Protein AF-A0A7C3N2B5-F1 (afdb_monomer)

Secondary structure (DSSP, 8-state):
-----HHHHHHHHHHHHTS--HHHHHHHHHHTT--HHHHHHHHHHHHHHHHHTT-TT--EEETTTTEEE-HHHHHHTTS-----

Structure (mmCIF, N/CA/C/O backbone):
data_AF-A0A7C3N2B5-F1
#
_entry.id   AF-A0A7C3N2B5-F1
#
loop_
_atom_site.group_PDB
_atom_site.id
_atom_site.type_symbol
_atom_site.label_atom_id
_atom_site.label_alt_id
_atom_site.label_comp_id
_atom_site.label_asym_id
_atom_site.label_entity_id
_atom_site.label_seq_id
_atom_site.pdbx_PDB_ins_code
_atom_site.Cartn_x
_atom_site.Cartn_y
_atom_site.Cartn_z
_atom_site.occupancy
_atom_site.B_iso_or_equiv
_atom_site.auth_seq_id
_atom_site.auth_comp_id
_atom_site.auth_asym_id
_atom_site.auth_atom_id
_atom_site.pdbx_PDB_model_num
ATOM 1 N N . MET A 1 1 ? -7.693 0.808 19.917 1.00 48.03 1 MET A N 1
ATOM 2 C CA . MET A 1 1 ? -7.041 0.592 18.610 1.00 48.03 1 MET A CA 1
ATOM 3 C C . MET A 1 1 ? -7.689 -0.634 18.008 1.00 48.03 1 MET A C 1
ATOM 5 O O . MET A 1 1 ? -7.875 -1.595 18.748 1.00 48.03 1 MET A O 1
ATOM 9 N N . ALA A 1 2 ? -8.134 -0.575 16.755 1.00 61.06 2 ALA A N 1
ATOM 10 C CA . ALA A 1 2 ? -8.653 -1.768 16.096 1.00 61.06 2 ALA A CA 1
ATOM 11 C C . ALA A 1 2 ? -7.450 -2.651 15.752 1.00 61.06 2 ALA A C 1
ATOM 13 O O . ALA A 1 2 ? -6.626 -2.289 14.917 1.00 61.06 2 ALA A O 1
ATOM 14 N N . GLU A 1 3 ? -7.291 -3.766 16.455 1.00 77.69 3 GLU A N 1
ATOM 15 C CA . GLU A 1 3 ? -6.183 -4.679 16.200 1.00 77.69 3 GLU A CA 1
ATOM 16 C C . GLU A 1 3 ? -6.533 -5.534 14.980 1.00 77.69 3 GLU A C 1
ATOM 18 O O . GLU A 1 3 ? -7.462 -6.345 15.016 1.00 77.69 3 GLU A O 1
ATOM 23 N N . LEU A 1 4 ? -5.834 -5.305 13.865 1.00 88.50 4 LEU A N 1
ATOM 24 C CA . LEU A 1 4 ? -5.967 -6.169 12.698 1.00 88.50 4 LEU A CA 1
ATOM 25 C C . LEU A 1 4 ? -5.426 -7.553 13.035 1.00 88.50 4 LEU A C 1
ATOM 27 O O . LEU A 1 4 ? -4.297 -7.689 13.502 1.00 88.50 4 LEU A O 1
ATOM 31 N N . ASN A 1 5 ? -6.187 -8.593 12.703 1.00 92.62 5 ASN A N 1
ATOM 32 C CA . ASN A 1 5 ? -5.606 -9.928 12.655 1.00 92.62 5 ASN A CA 1
ATOM 33 C C . ASN A 1 5 ? -4.678 -10.068 11.433 1.00 92.62 5 ASN A C 1
ATOM 35 O O . ASN A 1 5 ? -4.769 -9.311 10.460 1.00 92.62 5 ASN A O 1
ATOM 39 N N . ALA A 1 6 ? -3.785 -11.061 11.471 1.00 93.31 6 ALA A N 1
ATOM 40 C CA . ALA A 1 6 ? -2.801 -11.269 10.409 1.00 93.31 6 ALA A CA 1
ATOM 41 C C . ALA A 1 6 ? -3.431 -11.402 9.000 1.00 93.31 6 ALA A C 1
ATOM 43 O O . ALA A 1 6 ? -2.949 -10.731 8.085 1.00 93.31 6 ALA A O 1
ATOM 44 N N . PRO A 1 7 ? -4.535 -12.156 8.793 1.00 96.44 7 PRO A N 1
ATOM 45 C CA . PRO A 1 7 ? -5.212 -12.201 7.494 1.00 96.44 7 PRO A CA 1
ATOM 46 C C . PRO A 1 7 ? -5.726 -10.847 6.983 1.00 96.44 7 PRO A C 1
ATOM 48 O O . PRO A 1 7 ? -5.644 -10.568 5.784 1.00 96.44 7 PRO A O 1
ATOM 51 N N . GLN A 1 8 ? -6.265 -9.997 7.860 1.00 96.50 8 GLN A N 1
ATOM 52 C CA . GLN A 1 8 ? -6.755 -8.671 7.478 1.00 96.50 8 GLN A CA 1
ATOM 53 C C . GLN A 1 8 ? -5.607 -7.758 7.045 1.00 96.50 8 GLN A C 1
ATOM 55 O O . GLN A 1 8 ? -5.686 -7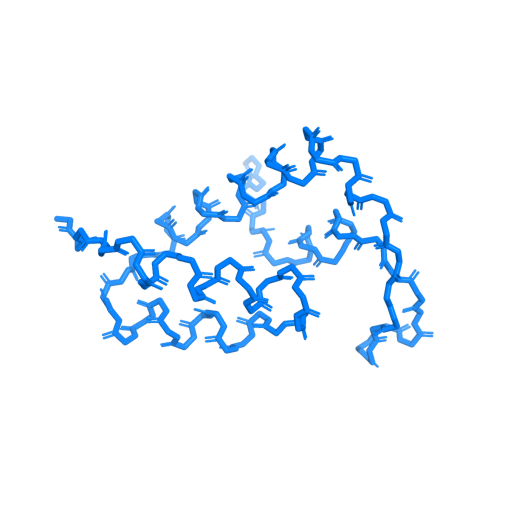.137 5.981 1.00 96.50 8 GLN A O 1
ATOM 60 N N . LEU A 1 9 ? -4.524 -7.720 7.829 1.00 96.19 9 LEU A N 1
ATOM 61 C CA . LEU A 1 9 ? -3.332 -6.946 7.487 1.00 96.19 9 LEU A CA 1
ATOM 62 C C . LEU A 1 9 ? -2.752 -7.401 6.144 1.00 96.19 9 LEU A C 1
ATOM 64 O O . LEU A 1 9 ? -2.534 -6.575 5.258 1.00 96.19 9 LEU A O 1
ATOM 68 N N . GLU A 1 10 ? -2.588 -8.710 5.956 1.00 96.38 10 GLU A N 1
ATOM 69 C CA . GLU A 1 10 ? -2.083 -9.279 4.705 1.00 96.38 10 GLU A CA 1
ATOM 70 C C . GLU A 1 10 ? -2.989 -8.940 3.514 1.00 96.38 10 GLU A C 1
ATOM 72 O O . GLU A 1 10 ? -2.518 -8.607 2.427 1.00 96.38 10 GLU A O 1
ATOM 77 N N . THR A 1 11 ? -4.309 -8.940 3.715 1.00 97.50 11 THR A N 1
ATOM 78 C CA . THR A 1 11 ? -5.257 -8.555 2.663 1.00 97.50 11 THR A CA 1
ATOM 79 C C . THR A 1 11 ? -5.063 -7.098 2.242 1.00 97.50 11 THR A C 1
ATOM 81 O O . THR A 1 11 ? -4.994 -6.825 1.042 1.00 97.50 11 THR A O 1
ATOM 84 N N . ILE A 1 12 ? -4.922 -6.160 3.188 1.00 97.38 12 ILE A N 1
ATOM 85 C CA . ILE A 1 12 ? -4.622 -4.755 2.856 1.00 97.38 12 ILE A CA 1
ATOM 86 C C . ILE A 1 12 ? -3.301 -4.658 2.087 1.00 97.38 12 ILE A C 1
ATOM 88 O O . ILE A 1 12 ? -3.257 -4.010 1.039 1.00 97.38 12 ILE A O 1
ATOM 92 N N . LYS A 1 13 ? -2.245 -5.338 2.551 1.00 96.56 13 LYS A N 1
ATOM 93 C CA . LYS A 1 13 ? -0.934 -5.329 1.884 1.00 96.56 13 LYS A CA 1
ATOM 94 C C . LYS A 1 13 ? -1.023 -5.835 0.442 1.00 96.56 13 LYS A C 1
ATOM 96 O O . LYS A 1 13 ? -0.496 -5.184 -0.457 1.00 96.56 13 LYS A O 1
ATOM 101 N N . ARG A 1 14 ? -1.767 -6.915 0.178 1.00 96.31 14 ARG A N 1
ATOM 102 C CA . ARG A 1 14 ? -1.978 -7.433 -1.189 1.00 96.31 14 ARG A CA 1
ATOM 103 C C . ARG A 1 14 ? -2.703 -6.442 -2.099 1.00 96.31 14 ARG A C 1
ATOM 105 O O . ARG A 1 14 ? -2.326 -6.305 -3.261 1.00 96.31 14 ARG A O 1
ATOM 112 N N . PHE A 1 15 ? -3.700 -5.719 -1.584 1.00 97.25 15 PHE A N 1
ATOM 113 C CA . PHE A 1 15 ? -4.365 -4.654 -2.345 1.00 97.25 15 PHE A CA 1
ATOM 114 C C . PHE A 1 15 ? -3.402 -3.537 -2.750 1.00 97.25 15 PHE A C 1
ATOM 116 O O . PHE A 1 15 ? -3.511 -3.013 -3.857 1.00 97.25 15 PHE A O 1
ATOM 123 N N . LEU A 1 16 ? -2.446 -3.205 -1.887 1.00 95.88 16 LEU A N 1
ATOM 124 C CA . LEU A 1 16 ? -1.462 -2.158 -2.145 1.00 95.88 16 LEU A CA 1
ATOM 125 C C . LEU A 1 16 ? -0.350 -2.619 -3.095 1.00 95.88 16 LEU A C 1
ATOM 127 O O . LEU A 1 16 ? -0.006 -1.891 -4.021 1.00 95.88 16 LEU A O 1
ATOM 131 N N . VAL A 1 17 ? 0.205 -3.812 -2.881 1.00 95.19 17 VAL A N 1
ATOM 132 C CA . VAL A 1 17 ? 1.409 -4.283 -3.587 1.00 95.19 17 VAL A CA 1
ATOM 133 C C . VAL A 1 17 ? 1.076 -4.961 -4.912 1.00 95.19 17 VAL A C 1
ATOM 135 O O . VAL A 1 17 ? 1.654 -4.612 -5.941 1.00 95.19 17 VAL A O 1
ATOM 138 N N . GLU A 1 18 ? 0.148 -5.918 -4.896 1.00 93.12 18 GLU A N 1
ATOM 139 C CA . GLU A 1 18 ? -0.127 -6.772 -6.057 1.00 93.12 18 GLU A CA 1
ATOM 140 C C . GLU A 1 18 ? -1.150 -6.139 -6.996 1.00 93.12 18 GLU A C 1
ATOM 142 O O . GLU A 1 18 ? -0.963 -6.141 -8.213 1.00 93.12 18 GLU A O 1
ATOM 147 N N . TYR A 1 19 ? -2.223 -5.580 -6.427 1.00 94.12 19 TYR A N 1
ATOM 148 C CA . TYR A 1 19 ? -3.372 -5.101 -7.200 1.00 94.12 19 TYR A CA 1
ATOM 149 C C . TYR A 1 19 ? -3.353 -3.604 -7.506 1.00 94.12 19 TYR A C 1
ATOM 151 O O . TYR A 1 19 ? -4.209 -3.153 -8.263 1.00 94.12 19 TYR A O 1
ATOM 159 N N . ARG A 1 20 ? -2.434 -2.830 -6.911 1.00 94.38 20 ARG A N 1
ATOM 160 C CA . ARG A 1 20 ? -2.394 -1.355 -7.022 1.00 94.38 20 ARG A CA 1
ATOM 161 C C . ARG A 1 20 ? -3.768 -0.722 -6.829 1.00 94.38 20 ARG A C 1
ATOM 163 O O . ARG A 1 20 ? -4.208 0.135 -7.588 1.00 94.38 20 ARG A O 1
ATOM 170 N N . ASN A 1 21 ? -4.461 -1.177 -5.792 1.00 95.38 21 ASN A N 1
ATOM 171 C CA . ASN A 1 21 ? -5.836 -0.809 -5.512 1.00 95.38 21 ASN A CA 1
ATOM 172 C C . ASN A 1 21 ? -5.933 -0.101 -4.158 1.00 95.38 21 ASN A C 1
ATOM 174 O O . ASN A 1 21 ? -6.393 -0.664 -3.159 1.00 95.38 21 ASN A O 1
ATOM 178 N N . PHE A 1 22 ? -5.498 1.161 -4.134 1.00 95.19 22 PHE A N 1
ATOM 179 C CA . PHE A 1 22 ? -5.604 2.010 -2.951 1.00 95.19 22 PHE A CA 1
ATOM 180 C C . PHE A 1 22 ? -7.061 2.244 -2.514 1.00 95.19 22 PHE A C 1
ATOM 182 O O . PHE A 1 22 ? -7.329 2.127 -1.315 1.00 95.19 22 PHE A O 1
ATOM 189 N N . PRO A 1 23 ? -8.036 2.491 -3.420 1.00 94.94 23 PRO A N 1
ATOM 190 C CA . PRO A 1 23 ? -9.441 2.608 -3.027 1.00 94.94 23 PRO A CA 1
ATOM 191 C C . PRO A 1 23 ? -9.959 1.372 -2.280 1.00 94.94 23 PRO A C 1
ATOM 193 O O . PRO A 1 23 ? -10.628 1.506 -1.254 1.00 94.94 23 PRO A O 1
ATOM 196 N N . GLY A 1 24 ? -9.599 0.170 -2.741 1.00 96.56 24 GLY A N 1
ATOM 197 C CA . GLY A 1 24 ? -9.949 -1.089 -2.089 1.00 96.56 24 GLY A CA 1
ATOM 198 C C . GLY A 1 24 ? -9.273 -1.261 -0.728 1.00 96.56 24 GLY A C 1
ATOM 199 O O . GLY A 1 24 ? -9.950 -1.579 0.249 1.00 96.56 24 GLY A O 1
ATOM 200 N N . ALA A 1 25 ? -7.972 -0.967 -0.624 1.00 96.94 25 ALA A N 1
ATOM 201 C CA . ALA A 1 25 ? -7.257 -0.977 0.655 1.00 96.94 25 ALA A CA 1
ATOM 202 C C . ALA A 1 25 ? -7.890 -0.010 1.673 1.00 96.94 25 ALA A C 1
ATOM 204 O O . ALA A 1 25 ? -8.133 -0.380 2.821 1.00 96.94 25 ALA A O 1
ATOM 205 N N . LYS A 1 26 ? -8.242 1.207 1.239 1.00 95.94 26 LYS A N 1
ATOM 206 C CA . LYS A 1 26 ? -8.908 2.217 2.071 1.00 95.94 26 LYS A CA 1
ATOM 207 C C . LYS A 1 26 ? -10.314 1.787 2.496 1.00 95.94 26 LYS A C 1
ATOM 209 O O . LYS A 1 26 ? -10.709 2.027 3.637 1.00 95.94 26 LYS A O 1
ATOM 214 N N . ALA A 1 27 ? -11.069 1.141 1.608 1.00 97.19 27 ALA A N 1
ATOM 215 C CA . ALA A 1 27 ? -12.386 0.602 1.933 1.00 97.19 27 ALA A CA 1
ATOM 216 C C . ALA A 1 27 ? -12.303 -0.510 2.992 1.00 97.19 27 ALA A C 1
ATOM 218 O O . ALA A 1 27 ? -13.108 -0.522 3.924 1.00 97.19 27 ALA A O 1
ATOM 219 N N . LEU A 1 28 ? -11.309 -1.401 2.893 1.00 96.81 28 LEU A N 1
ATOM 220 C CA . LEU A 1 28 ? -11.046 -2.435 3.899 1.00 96.81 28 LEU A CA 1
ATOM 221 C C . LEU A 1 28 ? -10.618 -1.833 5.240 1.00 96.81 28 LEU A C 1
ATOM 223 O O . LEU A 1 28 ? -11.183 -2.194 6.269 1.00 96.81 28 LEU A O 1
ATOM 227 N N . ALA A 1 29 ? -9.700 -0.864 5.224 1.00 95.38 29 ALA A N 1
ATOM 228 C CA . ALA A 1 29 ? -9.280 -0.141 6.421 1.00 95.38 29 ALA A CA 1
ATOM 229 C C . ALA A 1 29 ? -10.485 0.493 7.139 1.00 95.38 29 ALA A C 1
ATOM 231 O O . ALA A 1 29 ? -10.682 0.271 8.330 1.00 95.38 29 ALA A O 1
ATOM 232 N N . LYS A 1 30 ? -11.367 1.179 6.397 1.00 95.19 30 LYS A N 1
ATOM 233 C CA . LYS A 1 30 ? -12.608 1.743 6.952 1.00 95.19 30 LYS A CA 1
ATOM 234 C C . LYS A 1 30 ? -13.543 0.662 7.504 1.00 95.19 30 LYS A C 1
ATOM 236 O O . LYS A 1 30 ? -14.116 0.848 8.572 1.00 95.19 30 LYS A O 1
ATOM 241 N N . LYS A 1 31 ? -13.706 -0.459 6.791 1.00 96.50 31 LYS A N 1
ATOM 242 C CA . LYS A 1 31 ? -14.543 -1.594 7.225 1.00 96.50 31 LYS A CA 1
ATOM 243 C C . LYS A 1 31 ? -14.051 -2.207 8.539 1.00 96.50 31 LYS A C 1
ATOM 245 O O . LYS A 1 31 ? -14.865 -2.710 9.306 1.00 96.50 31 LYS A O 1
ATOM 250 N N . TRP A 1 32 ? -12.747 -2.172 8.786 1.00 95.62 32 TRP A N 1
ATOM 251 C CA . TRP A 1 32 ? -12.124 -2.681 10.008 1.00 95.62 32 TRP A CA 1
ATOM 252 C C . TRP A 1 32 ? -11.793 -1.583 11.020 1.00 95.62 32 TRP A C 1
ATOM 254 O O . TRP A 1 32 ? -11.053 -1.829 11.965 1.00 95.62 32 TRP A O 1
ATOM 264 N N . SER A 1 33 ? -12.387 -0.397 10.857 1.00 94.88 33 SER A N 1
ATOM 265 C CA . SER A 1 33 ? -12.291 0.721 11.800 1.00 94.88 33 SER A CA 1
ATOM 266 C C . SER A 1 33 ? -10.871 1.247 12.023 1.00 94.88 33 SER A C 1
ATOM 268 O O . SER A 1 33 ? -10.568 1.738 13.109 1.00 94.88 33 SER A O 1
ATOM 270 N N . LEU A 1 34 ? -10.016 1.177 10.999 1.00 94.50 34 LEU A N 1
ATOM 271 C CA . LEU A 1 34 ? -8.697 1.801 11.039 1.00 94.50 34 LEU A CA 1
ATOM 272 C C . LEU A 1 34 ? -8.810 3.313 10.862 1.00 94.50 34 LEU A C 1
ATOM 274 O O . LEU A 1 34 ? -9.554 3.803 10.003 1.00 94.50 34 LEU A O 1
ATOM 278 N N . SER A 1 35 ? -8.011 4.046 11.630 1.00 92.50 35 SER A N 1
ATOM 279 C CA . SER A 1 35 ? -7.782 5.469 11.413 1.00 92.50 35 SER A CA 1
ATOM 280 C C . SER A 1 35 ? -6.911 5.713 10.172 1.00 92.50 35 SER A C 1
ATOM 282 O O . SER A 1 35 ? -6.269 4.806 9.632 1.00 92.50 35 SER A O 1
ATOM 284 N N . GLN A 1 36 ? -6.867 6.965 9.707 1.00 90.44 36 GLN A N 1
ATOM 285 C CA . GLN A 1 36 ? -5.969 7.339 8.613 1.00 90.44 36 GLN A CA 1
ATOM 286 C C . GLN A 1 36 ? -4.499 7.167 9.023 1.00 90.44 36 GLN A C 1
ATOM 288 O O . GLN A 1 36 ? -3.696 6.711 8.219 1.00 90.44 36 GLN A O 1
ATOM 293 N N . GLU A 1 37 ? -4.153 7.460 10.277 1.00 91.88 37 GLU A N 1
ATOM 294 C CA . GLU A 1 37 ? -2.801 7.280 10.812 1.00 91.88 37 GLU A CA 1
ATOM 295 C C . GLU A 1 37 ? -2.387 5.802 10.844 1.00 91.88 37 GLU A C 1
ATOM 297 O O . GLU A 1 37 ? -1.229 5.486 10.575 1.00 91.88 37 GLU A O 1
ATOM 302 N N . GLU A 1 38 ? -3.312 4.891 11.160 1.00 93.38 38 GLU A N 1
ATOM 303 C CA . GLU A 1 38 ? -3.069 3.443 11.100 1.00 93.38 38 GLU A CA 1
ATOM 304 C C . GLU A 1 38 ? -2.849 2.983 9.654 1.00 93.38 38 GLU A C 1
ATOM 306 O O . GLU A 1 38 ? -1.896 2.250 9.382 1.00 93.38 38 GLU A O 1
ATOM 311 N N . LEU A 1 39 ? -3.654 3.475 8.706 1.00 94.00 39 LEU A N 1
ATOM 312 C CA . LEU A 1 39 ? -3.442 3.202 7.285 1.00 94.00 39 LEU A CA 1
ATOM 313 C C . LEU A 1 39 ? -2.085 3.740 6.802 1.00 94.00 39 LEU A C 1
ATOM 315 O O . LEU A 1 39 ? -1.349 3.009 6.146 1.00 94.00 39 LEU A O 1
ATOM 319 N N . ASP A 1 40 ? -1.706 4.963 7.175 1.00 93.69 40 ASP A N 1
ATOM 320 C CA . ASP A 1 40 ? -0.419 5.565 6.803 1.00 93.69 40 ASP A CA 1
ATOM 321 C C . ASP A 1 40 ? 0.773 4.768 7.361 1.00 93.69 40 ASP A C 1
ATOM 323 O O . ASP A 1 40 ? 1.803 4.635 6.693 1.00 93.69 40 ASP A O 1
ATOM 327 N N . ARG A 1 41 ? 0.649 4.195 8.570 1.00 93.94 41 ARG A N 1
ATOM 328 C CA . ARG A 1 41 ? 1.655 3.267 9.120 1.00 93.94 41 ARG A CA 1
ATOM 329 C C . ARG A 1 41 ? 1.772 2.005 8.269 1.00 93.94 41 ARG A C 1
ATOM 331 O O . ARG A 1 41 ? 2.894 1.613 7.959 1.00 93.94 41 ARG A O 1
ATOM 338 N N . ILE A 1 42 ? 0.650 1.425 7.838 1.00 95.31 42 ILE A N 1
ATOM 339 C CA . ILE A 1 42 ? 0.651 0.259 6.943 1.00 95.31 42 ILE A CA 1
ATOM 340 C C . ILE A 1 42 ? 1.310 0.604 5.600 1.00 95.31 42 ILE A C 1
ATOM 342 O O . ILE A 1 42 ? 2.110 -0.184 5.103 1.00 95.31 42 ILE A O 1
ATOM 346 N N . LEU A 1 43 ? 1.048 1.784 5.024 1.00 95.38 43 LEU A N 1
ATOM 347 C CA . LEU A 1 43 ? 1.701 2.214 3.778 1.00 95.38 43 LEU A CA 1
ATOM 348 C C . LEU A 1 43 ? 3.230 2.279 3.928 1.00 95.38 43 LEU A C 1
ATOM 350 O O . LEU A 1 43 ? 3.963 1.800 3.062 1.00 95.38 43 LEU A O 1
ATOM 354 N N . LYS A 1 44 ? 3.718 2.833 5.045 1.00 94.75 44 LYS A N 1
ATOM 355 C CA . LYS A 1 44 ? 5.156 2.896 5.356 1.00 94.75 44 LYS A CA 1
ATOM 356 C C . LYS A 1 44 ? 5.763 1.510 5.569 1.00 94.75 44 LYS A C 1
ATOM 358 O O . LYS A 1 44 ? 6.869 1.249 5.103 1.00 94.75 44 LYS A O 1
ATOM 363 N N . GLU A 1 45 ? 5.045 0.621 6.248 1.00 95.25 45 GLU A N 1
ATOM 364 C CA . GLU A 1 45 ? 5.457 -0.770 6.442 1.00 95.25 45 GLU A CA 1
ATOM 365 C C . GLU A 1 45 ? 5.567 -1.518 5.110 1.00 95.25 45 GLU A C 1
ATOM 367 O O . GLU A 1 45 ? 6.575 -2.174 4.866 1.00 95.25 45 GLU A O 1
ATOM 372 N N . VAL A 1 46 ? 4.594 -1.340 4.212 1.00 95.75 46 VAL A N 1
ATOM 373 C CA . VAL A 1 46 ? 4.627 -1.908 2.858 1.00 95.75 46 VAL A CA 1
ATOM 374 C C . VAL A 1 46 ? 5.851 -1.433 2.078 1.00 95.75 46 VAL A C 1
ATOM 376 O O . VAL A 1 46 ? 6.510 -2.250 1.439 1.00 95.75 46 VAL A 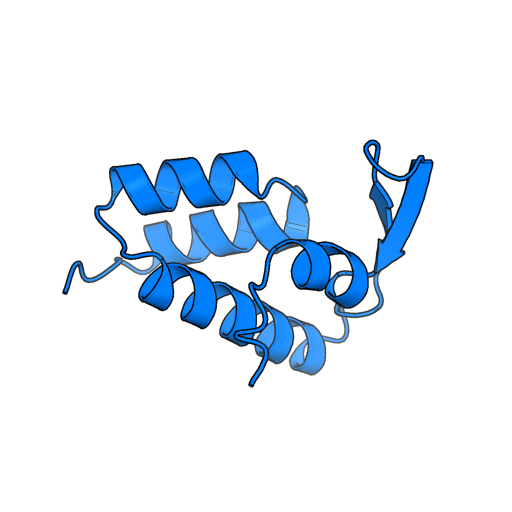O 1
ATOM 379 N N . LEU A 1 47 ? 6.184 -0.139 2.131 1.00 94.69 47 LEU A N 1
ATOM 380 C CA . LEU A 1 47 ? 7.377 0.388 1.460 1.00 94.69 47 LEU A CA 1
ATOM 381 C C . LEU A 1 47 ? 8.662 -0.246 2.002 1.00 94.69 47 LEU A C 1
ATOM 383 O O . LEU A 1 47 ? 9.517 -0.653 1.215 1.00 94.69 47 LEU A O 1
ATOM 387 N N . ARG A 1 48 ? 8.778 -0.376 3.330 1.00 95.50 48 ARG A N 1
ATOM 388 C CA . ARG A 1 48 ? 9.929 -1.017 3.979 1.00 95.50 48 ARG A CA 1
ATOM 389 C C . ARG A 1 48 ? 10.059 -2.485 3.566 1.00 95.50 48 ARG A C 1
ATOM 391 O O . ARG A 1 48 ? 11.109 -2.887 3.075 1.00 95.50 48 ARG A O 1
ATOM 398 N N . GLU A 1 49 ? 8.987 -3.264 3.686 1.00 95.44 49 GLU A N 1
ATOM 399 C CA . GLU A 1 49 ? 8.987 -4.686 3.313 1.00 95.44 49 GLU A CA 1
ATOM 400 C C . GLU A 1 49 ? 9.262 -4.894 1.820 1.00 95.44 49 GLU A C 1
ATOM 402 O O . GLU A 1 49 ? 9.954 -5.834 1.430 1.00 95.44 49 GLU A O 1
ATOM 407 N N . ALA A 1 50 ? 8.732 -4.021 0.963 1.00 94.06 50 ALA A N 1
ATOM 408 C CA . ALA A 1 50 ? 8.982 -4.078 -0.469 1.00 94.06 50 ALA A CA 1
ATOM 409 C C . ALA A 1 50 ? 10.442 -3.771 -0.823 1.00 94.06 50 ALA A C 1
ATOM 411 O O . ALA A 1 50 ? 10.962 -4.339 -1.789 1.00 94.06 50 ALA A O 1
ATOM 412 N N . ALA A 1 51 ? 11.097 -2.884 -0.068 1.00 94.19 51 ALA A N 1
ATOM 413 C CA . ALA A 1 51 ? 12.520 -2.608 -0.212 1.00 94.19 51 ALA A CA 1
ATOM 414 C C . ALA A 1 51 ? 13.359 -3.832 0.184 1.00 94.19 51 ALA A C 1
ATOM 416 O O . ALA A 1 51 ? 14.199 -4.266 -0.600 1.00 94.19 51 ALA A O 1
ATOM 417 N N . GLU A 1 52 ? 13.067 -4.442 1.337 1.00 95.56 52 GLU A N 1
ATOM 418 C CA . GLU A 1 52 ? 13.743 -5.655 1.828 1.00 95.56 52 GLU A CA 1
ATOM 419 C C . GLU A 1 52 ? 13.585 -6.843 0.865 1.00 95.56 52 GLU A C 1
ATOM 421 O O . GLU A 1 52 ? 14.533 -7.586 0.623 1.00 95.56 52 GLU A O 1
ATOM 426 N N . LYS A 1 53 ? 12.401 -6.994 0.258 1.00 93.25 53 LYS A N 1
ATOM 427 C CA . LYS A 1 53 ? 12.100 -8.050 -0.725 1.00 93.25 53 LYS A CA 1
ATOM 428 C C . LYS A 1 53 ? 12.574 -7.728 -2.150 1.00 93.25 53 LYS A C 1
ATOM 430 O O . LYS A 1 53 ? 12.372 -8.540 -3.049 1.00 93.25 53 LYS A O 1
ATOM 435 N N . GLY A 1 54 ? 13.141 -6.544 -2.396 1.00 92.31 54 GLY A N 1
ATOM 436 C CA . GLY A 1 54 ? 13.612 -6.129 -3.724 1.00 92.31 54 GLY A CA 1
ATOM 437 C C . GLY A 1 54 ? 12.506 -5.875 -4.761 1.00 92.31 54 GLY A C 1
ATOM 438 O O . GLY A 1 54 ? 12.787 -5.806 -5.956 1.00 92.31 54 GLY A O 1
ATOM 439 N N . VAL A 1 55 ? 11.247 -5.714 -4.338 1.00 91.25 55 VAL A N 1
ATOM 440 C CA . VAL A 1 55 ? 10.094 -5.492 -5.236 1.00 91.25 55 VAL A CA 1
ATOM 441 C C . VAL A 1 55 ? 9.693 -4.022 -5.364 1.00 91.25 55 VAL A C 1
ATOM 443 O O . VAL A 1 55 ? 8.849 -3.688 -6.193 1.00 91.25 55 VAL A O 1
ATOM 446 N N . LEU A 1 56 ? 10.327 -3.119 -4.608 1.00 91.00 56 LEU A N 1
ATOM 447 C CA . LEU A 1 56 ? 10.011 -1.686 -4.594 1.00 91.00 56 LEU A CA 1
ATOM 448 C C . LEU A 1 56 ? 10.038 -1.043 -5.993 1.00 91.00 56 LEU A C 1
ATOM 450 O O . LEU A 1 56 ? 9.180 -0.226 -6.329 1.00 91.00 56 LEU A O 1
ATOM 454 N N . LYS A 1 57 ? 11.002 -1.444 -6.832 1.00 90.19 57 LYS A N 1
ATOM 455 C CA . LYS A 1 57 ? 11.195 -0.910 -8.190 1.00 90.19 57 LYS A CA 1
ATOM 456 C C . LYS A 1 57 ? 10.417 -1.669 -9.273 1.00 90.19 57 LYS A C 1
ATOM 458 O O . LYS A 1 57 ? 10.476 -1.270 -10.436 1.00 90.19 57 LYS A O 1
ATOM 463 N N . LYS A 1 58 ? 9.660 -2.721 -8.922 1.00 90.38 58 LYS A N 1
ATOM 464 C CA . LYS A 1 58 ? 8.780 -3.429 -9.866 1.00 90.38 58 LYS A CA 1
ATOM 465 C 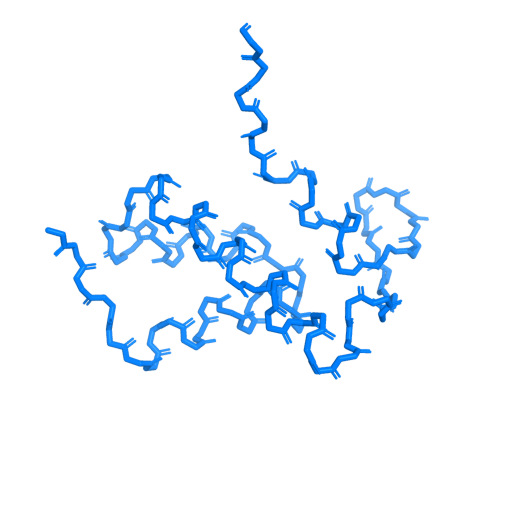C . LYS A 1 58 ? 7.735 -2.449 -10.391 1.00 90.38 58 LYS A C 1
ATOM 467 O O . LYS A 1 58 ? 6.954 -1.887 -9.619 1.00 90.38 58 LYS A O 1
ATOM 472 N N . LYS A 1 59 ? 7.737 -2.242 -11.707 1.00 94.62 59 LYS A N 1
ATOM 473 C CA . LYS A 1 59 ? 6.818 -1.318 -12.367 1.00 94.62 59 LYS A CA 1
ATOM 474 C C . LYS A 1 59 ? 5.527 -2.017 -12.769 1.00 94.62 59 LYS A C 1
ATOM 476 O O . LYS A 1 59 ? 5.556 -3.146 -13.252 1.00 94.62 59 LYS A O 1
ATOM 481 N N . GLN A 1 60 ? 4.410 -1.321 -12.610 1.00 95.06 60 GLN A N 1
ATOM 482 C CA . GLN A 1 60 ? 3.101 -1.723 -13.122 1.00 95.06 60 GLN A CA 1
ATOM 483 C C . GLN A 1 60 ? 2.441 -0.527 -13.807 1.00 95.06 60 GLN A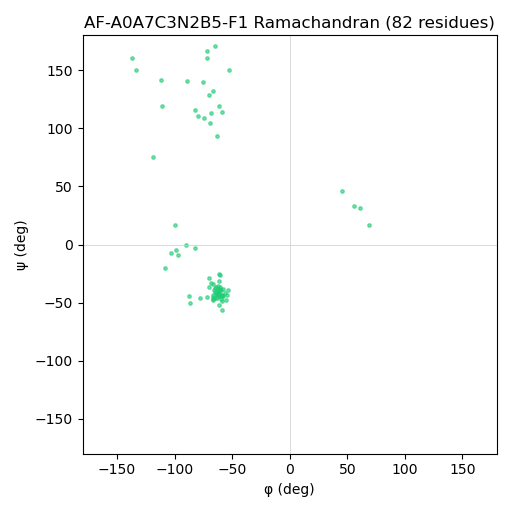 C 1
ATOM 485 O O . GLN A 1 60 ? 2.733 0.623 -13.474 1.00 95.06 60 GLN A O 1
ATOM 490 N N . PHE A 1 61 ? 1.605 -0.805 -14.806 1.00 94.56 61 PHE A N 1
ATOM 491 C CA . PHE A 1 61 ? 0.876 0.236 -15.520 1.00 94.56 61 PHE A CA 1
ATOM 492 C C . PHE A 1 61 ? -0.203 0.835 -14.612 1.00 94.56 61 PHE A C 1
ATOM 494 O O . PHE A 1 61 ? -0.996 0.104 -14.023 1.00 94.56 61 PHE A O 1
ATOM 501 N N . ASP A 1 62 ? -0.216 2.159 -14.506 1.00 93.75 62 ASP A N 1
ATOM 502 C CA . ASP A 1 62 ? -1.154 2.937 -13.708 1.00 93.75 62 ASP A CA 1
ATOM 503 C C . ASP A 1 62 ? -2.076 3.728 -14.639 1.00 93.75 62 ASP A C 1
ATOM 505 O O . ASP A 1 62 ? -1.615 4.564 -15.419 1.00 93.75 62 ASP A O 1
ATOM 509 N N . ILE A 1 63 ? -3.382 3.460 -14.557 1.00 91.56 63 ILE A N 1
ATOM 510 C CA . ILE A 1 63 ? -4.365 4.045 -15.481 1.00 91.56 63 ILE A CA 1
ATOM 511 C C . ILE A 1 63 ? -4.563 5.544 -15.241 1.00 91.56 63 ILE A C 1
ATOM 513 O O . ILE A 1 63 ? -4.894 6.274 -16.166 1.00 91.56 63 ILE A O 1
ATOM 517 N N . GLU A 1 64 ? -4.362 6.009 -14.005 1.00 90.31 64 GLU A N 1
ATOM 518 C CA . GLU A 1 64 ? -4.584 7.409 -13.634 1.00 90.31 64 GLU A CA 1
ATOM 519 C C . GLU A 1 64 ? -3.536 8.328 -14.266 1.00 90.31 64 GLU A C 1
ATOM 521 O O . GLU A 1 64 ? -3.844 9.444 -14.676 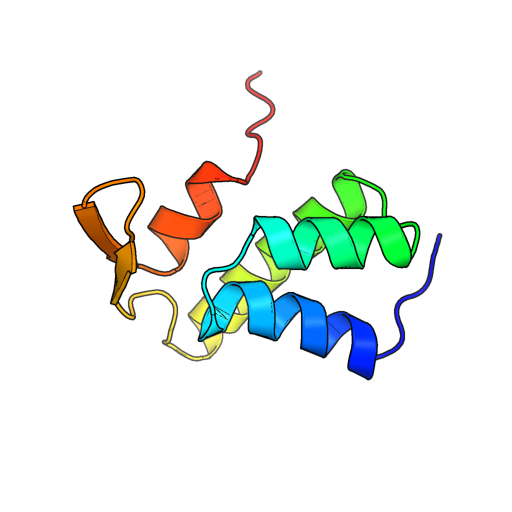1.00 90.31 64 GLU A O 1
ATOM 526 N N . THR A 1 65 ? -2.291 7.856 -14.364 1.00 91.75 65 THR A N 1
ATOM 527 C CA . THR A 1 65 ? -1.175 8.615 -14.953 1.00 91.75 65 THR A CA 1
ATOM 528 C C . THR A 1 65 ? -0.808 8.174 -16.364 1.00 91.75 65 THR A C 1
ATOM 530 O O . THR A 1 65 ? 0.034 8.818 -16.988 1.00 91.75 65 THR A O 1
ATOM 533 N N . MET A 1 66 ? -1.405 7.087 -16.867 1.00 95.44 66 MET A N 1
ATOM 534 C CA . MET A 1 66 ? -1.086 6.467 -18.159 1.00 95.44 66 MET A CA 1
ATOM 535 C C . MET A 1 66 ? 0.400 6.093 -18.301 1.00 95.44 66 MET A C 1
ATOM 537 O O . MET A 1 66 ? 0.979 6.158 -19.388 1.00 95.44 66 MET A O 1
ATOM 541 N N . ARG A 1 67 ? 1.052 5.717 -17.193 1.00 95.81 67 ARG A N 1
ATOM 542 C CA . ARG A 1 67 ? 2.491 5.418 -17.126 1.00 95.81 67 ARG A CA 1
ATOM 543 C C . ARG A 1 67 ? 2.768 4.171 -16.295 1.00 95.81 67 ARG A C 1
ATOM 545 O O . ARG A 1 67 ? 1.973 3.757 -15.461 1.00 95.81 67 ARG A O 1
ATOM 552 N N . TYR A 1 68 ? 3.946 3.589 -16.504 1.00 96.56 68 TYR A N 1
ATOM 553 C CA . TYR A 1 68 ? 4.475 2.539 -15.639 1.00 96.56 68 TYR A CA 1
ATOM 554 C C . TYR A 1 68 ? 5.133 3.157 -14.407 1.00 96.56 68 TYR A C 1
ATOM 556 O O . TYR A 1 68 ? 6.156 3.833 -14.537 1.00 96.56 68 TYR A O 1
ATOM 564 N N . LEU A 1 69 ? 4.573 2.887 -13.229 1.00 96.12 69 LEU A N 1
ATOM 565 C CA . LEU A 1 69 ? 5.065 3.384 -11.946 1.00 96.12 69 LEU A CA 1
ATOM 566 C C . LEU A 1 69 ? 5.627 2.239 -11.105 1.00 96.12 69 LEU A C 1
ATOM 568 O O . LEU A 1 69 ? 5.078 1.134 -11.080 1.00 96.12 69 LEU A O 1
ATOM 572 N N . SER A 1 70 ? 6.718 2.509 -10.395 1.00 96.50 70 SER A N 1
ATOM 573 C CA . SER A 1 70 ? 7.209 1.654 -9.313 1.00 96.50 70 SER A CA 1
ATOM 574 C C . SER A 1 70 ? 6.216 1.601 -8.143 1.00 96.50 70 SER A C 1
ATOM 576 O O . SER A 1 70 ? 5.209 2.315 -8.110 1.00 96.50 70 SER A O 1
ATOM 578 N N . LEU A 1 71 ? 6.447 0.708 -7.177 1.00 95.25 71 LEU A N 1
ATOM 579 C CA . LEU A 1 71 ? 5.622 0.665 -5.963 1.00 95.25 71 LEU A CA 1
ATOM 580 C C . LEU A 1 71 ? 5.723 1.951 -5.156 1.00 95.25 71 LEU A C 1
ATOM 582 O O . LEU A 1 71 ? 4.705 2.494 -4.740 1.00 95.25 71 LEU A O 1
ATOM 586 N N . GLU A 1 72 ? 6.941 2.454 -5.027 1.00 94.94 72 GL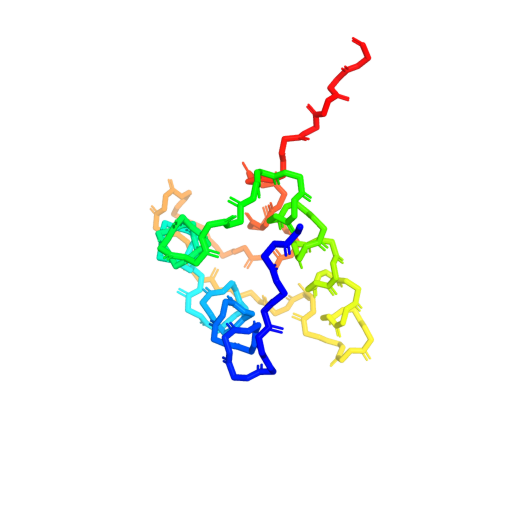U A N 1
ATOM 587 C CA . GLU A 1 72 ? 7.246 3.706 -4.349 1.00 94.94 72 GLU A CA 1
ATOM 588 C C . GLU A 1 72 ? 6.523 4.900 -4.981 1.00 94.94 72 GLU A C 1
ATOM 590 O O . GLU A 1 72 ? 5.731 5.555 -4.311 1.00 94.94 72 GLU A O 1
ATOM 595 N N . GLU A 1 73 ? 6.718 5.135 -6.284 1.00 94.94 73 GLU A N 1
ATOM 596 C CA . GLU A 1 73 ? 6.096 6.263 -6.998 1.00 94.94 73 GLU A CA 1
ATOM 597 C C . GLU A 1 73 ? 4.567 6.235 -6.903 1.00 94.94 73 GLU A C 1
ATOM 599 O O . GLU A 1 73 ? 3.926 7.274 -6.767 1.00 94.94 73 GLU A O 1
ATOM 604 N N . TRP A 1 74 ? 3.972 5.043 -6.972 1.00 95.44 74 TRP A N 1
ATOM 605 C CA . TRP A 1 74 ? 2.525 4.881 -6.888 1.00 95.44 74 TRP A CA 1
ATOM 606 C C . TRP A 1 74 ? 1.991 5.129 -5.469 1.00 95.44 74 TRP A C 1
ATOM 608 O O . TRP A 1 74 ? 1.021 5.864 -5.309 1.00 95.44 74 TRP A O 1
ATOM 618 N N . LEU A 1 75 ? 2.634 4.574 -4.432 1.00 93.50 75 LEU A N 1
ATOM 619 C CA . LEU A 1 75 ? 2.207 4.748 -3.036 1.00 93.50 75 LEU A CA 1
ATOM 620 C C . LEU A 1 75 ? 2.402 6.178 -2.522 1.00 93.50 75 LEU A C 1
ATOM 622 O O . LEU A 1 75 ? 1.584 6.653 -1.731 1.00 93.50 75 LEU A O 1
ATOM 626 N N . MET A 1 76 ? 3.438 6.882 -2.986 1.00 90.75 76 MET A N 1
ATOM 627 C CA . MET A 1 76 ? 3.702 8.274 -2.600 1.00 90.75 76 MET A CA 1
ATOM 628 C C . MET A 1 76 ? 2.560 9.227 -2.977 1.00 90.75 76 MET A C 1
ATOM 630 O O . MET A 1 76 ? 2.341 10.204 -2.273 1.00 90.75 76 MET A O 1
ATOM 634 N N . LYS A 1 77 ? 1.756 8.918 -4.007 1.00 89.44 77 LYS A N 1
ATOM 635 C CA . LYS A 1 77 ? 0.541 9.690 -4.338 1.00 89.44 77 LYS A CA 1
ATOM 636 C C . LYS A 1 77 ? -0.506 9.686 -3.218 1.00 89.44 77 LYS A C 1
ATOM 638 O O . LYS A 1 77 ? -1.37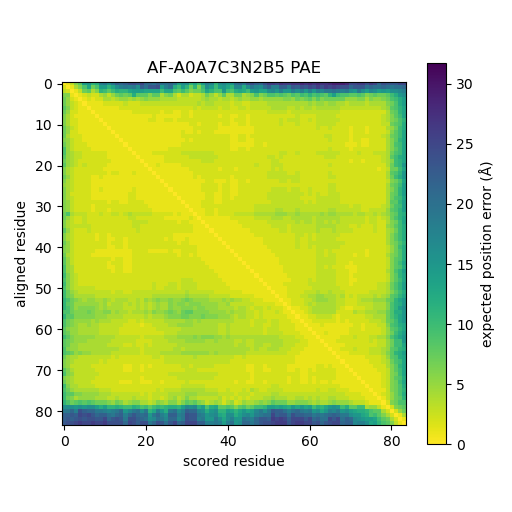8 10.552 -3.175 1.00 89.44 77 LYS A O 1
ATOM 643 N N . HIS A 1 78 ? -0.481 8.656 -2.375 1.00 87.75 78 HIS A N 1
ATOM 644 C CA . HIS A 1 78 ? -1.509 8.386 -1.374 1.00 87.75 78 HIS A CA 1
ATOM 645 C C . HIS A 1 78 ? -1.046 8.664 0.054 1.00 87.75 78 HIS A C 1
ATOM 647 O O . HIS A 1 78 ? -1.882 8.868 0.936 1.00 87.75 78 HIS A O 1
ATOM 653 N N . LEU A 1 79 ? 0.266 8.700 0.281 1.00 84.25 79 LEU A N 1
ATOM 654 C CA . LEU A 1 79 ? 0.833 9.226 1.510 1.00 84.25 79 LEU A CA 1
ATOM 655 C C . LEU A 1 79 ? 0.581 10.733 1.544 1.00 84.25 79 LEU A C 1
ATOM 657 O O . LEU A 1 79 ? 1.124 11.488 0.743 1.00 84.25 79 LEU A O 1
ATOM 661 N N . LYS A 1 80 ? -0.251 11.186 2.484 1.00 67.00 80 LYS A N 1
ATOM 662 C CA . LYS A 1 80 ? -0.306 12.611 2.793 1.00 67.00 80 LYS A CA 1
ATOM 663 C C . LYS A 1 80 ? 1.006 12.974 3.472 1.00 67.00 80 LYS A C 1
ATOM 665 O O . LYS A 1 80 ? 1.202 12.669 4.648 1.00 67.00 80 LYS A O 1
ATOM 670 N N . GLU A 1 81 ? 1.896 13.645 2.755 1.00 53.28 81 GLU A N 1
ATOM 671 C CA . GLU A 1 81 ? 2.891 14.462 3.431 1.00 53.28 81 GLU A CA 1
ATOM 672 C C . GLU A 1 81 ? 2.111 15.495 4.249 1.00 53.28 81 GLU A C 1
ATOM 674 O O . GLU A 1 81 ? 1.394 16.338 3.705 1.00 53.28 81 GLU A O 1
ATOM 679 N N . LYS A 1 82 ? 2.199 15.411 5.581 1.00 40.88 82 LYS A N 1
ATOM 680 C CA . LYS A 1 82 ? 2.036 16.621 6.379 1.00 40.88 82 LYS A CA 1
ATOM 681 C C . LYS A 1 82 ? 3.203 17.509 5.960 1.00 40.88 82 LYS A C 1
ATOM 683 O O . LYS A 1 82 ? 4.312 17.323 6.453 1.00 40.88 82 LYS A O 1
ATOM 688 N N . GLY A 1 83 ? 2.961 18.383 4.984 1.00 34.72 83 GLY A N 1
ATOM 689 C CA . GLY A 1 83 ? 3.815 19.543 4.773 1.00 34.72 83 GLY A CA 1
ATOM 690 C C . GLY A 1 83 ? 3.944 20.314 6.096 1.00 34.72 83 GLY A C 1
ATOM 691 O O . GLY A 1 83 ? 3.036 20.199 6.929 1.00 34.72 83 GLY A O 1
ATOM 692 N N . PRO A 1 84 ? 5.079 20.998 6.313 1.00 37.91 84 PRO A N 1
ATOM 693 C CA . PRO A 1 84 ? 5.380 21.704 7.558 1.00 37.91 84 PRO A CA 1
ATOM 694 C C . PRO A 1 84 ? 4.274 22.672 7.991 1.00 37.91 84 PRO A C 1
ATOM 696 O O . PRO A 1 84 ? 3.610 23.258 7.105 1.00 37.91 84 PRO A O 1
#

Sequence (84 aa):
MAELNAPQLETIKRFLVEYRNFPGAKALAKKWSLSQEELDRILKEVLREAAEKGVLKKKQFDIETMRYLSLEEWLMKHLKEKGP

Foldseek 3Di:
DLDDDPVLLVVLLCCLQVVVNPVVSVVSCVVSPHDPVRVLVSLVVSCV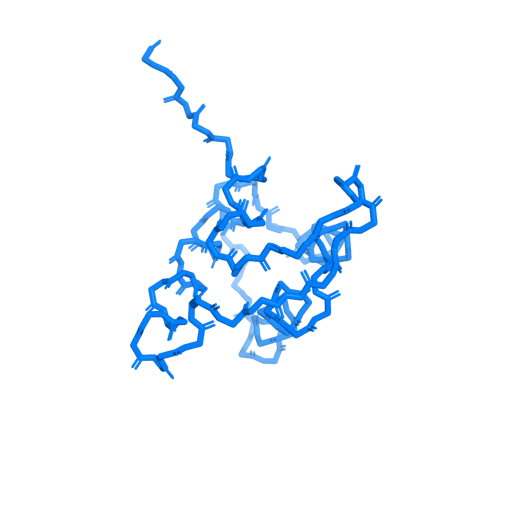VCVVVVQQQPWDQDPVVRDTDGSVRSSVVVNDPPDD

Mean predicted aligned error: 4.2 Å

Nearest PDB st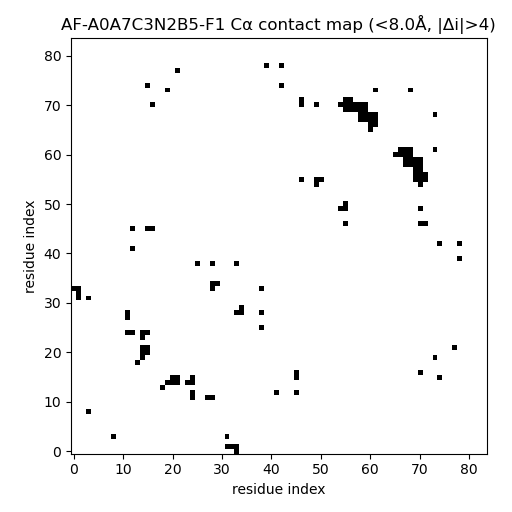ructures (foldseek):
  8sj4-assembly1_A  TM=4.272E-01  e=2.247E+00  Arachis hypogaea

Solvent-accessible surface area (backbone atoms only — not comparable to full-atom values): 4972 Å² total; per-residue (Å²): 130,67,80,71,51,70,69,57,50,50,50,40,50,44,25,50,72,77,63,69,29,59,72,58,29,53,51,51,37,53,74,60,61,47,52,71,69,56,51,54,49,51,54,53,48,51,54,52,53,26,51,78,70,69,48,32,73,52,65,45,81,35,83,92,77,73,40,74,35,28,46,56,68,55,48,56,76,70,53,77,73,80,69,134

pLDDT: mean 90.26, std 13.19, range [34.72, 97.5]

Radius of gyration: 12.71 Å; Cα contacts (8 Å, |Δi|>4): 69; chains: 1; bounding box: 28×34×37 Å